Protein AF-A0A3D5G992-F1 (afdb_monomer_lite)

Secondary structure (DSSP, 8-state):
-HHHHHHHSSTTHHHHHHHHHHTHHHHHHHHHHHTTS-B-S-EEEEEETTTTTTHHHHHGGGTBSSEEEEEETT--S----TT-TTSSTTS--

Foldseek 3Di:
DVVVCVQCVPPCSVVVVCVVVVCVVVVVVVVVVQLVAADADAEEQEAEPQACACVSVVPNVSRYDHYDYDYDYPDHHPDDDPDPPPPPPPPDD

Structure (mmCIF, N/CA/C/O backbone):
data_AF-A0A3D5G992-F1
#
_entry.id   AF-A0A3D5G992-F1
#
loop_
_atom_site.group_PDB
_atom_site.id
_atom_site.type_symbol
_atom_site.label_atom_id
_atom_site.label_alt_id
_atom_site.label_comp_id
_atom_site.label_asym_id
_atom_site.label_entity_id
_atom_site.label_seq_id
_atom_site.pdbx_PDB_ins_code
_atom_site.Cartn_x
_atom_site.Cartn_y
_atom_site.Cartn_z
_atom_site.occupancy
_atom_site.B_iso_or_equiv
_atom_site.auth_seq_id
_atom_site.auth_comp_id
_atom_site.auth_asym_id
_atom_site.auth_atom_id
_atom_site.pdbx_PDB_model_num
ATOM 1 N N . MET A 1 1 ? 6.907 0.557 -21.970 1.00 73.00 1 MET A N 1
ATOM 2 C CA . MET A 1 1 ? 8.055 1.385 -21.527 1.00 73.00 1 MET A CA 1
ATOM 3 C C . MET A 1 1 ? 7.961 2.829 -22.014 1.00 73.00 1 MET A C 1
ATOM 5 O O . MET A 1 1 ? 8.046 3.719 -21.184 1.00 73.00 1 MET A O 1
ATOM 9 N N . GLN A 1 2 ? 7.742 3.079 -23.313 1.00 88.19 2 GLN A N 1
ATOM 10 C CA . GLN A 1 2 ? 7.669 4.446 -23.863 1.00 88.19 2 GLN A CA 1
ATOM 11 C C . GLN A 1 2 ? 6.626 5.336 -23.173 1.00 88.19 2 GLN A C 1
ATOM 13 O O . GLN A 1 2 ? 6.915 6.484 -22.862 1.00 88.19 2 GLN A O 1
ATOM 18 N N . GLU A 1 3 ? 5.456 4.781 -22.849 1.00 86.00 3 GLU A N 1
ATOM 19 C CA . GLU A 1 3 ? 4.404 5.525 -22.149 1.00 86.00 3 GLU A CA 1
ATOM 20 C C . GLU A 1 3 ? 4.812 5.967 -20.736 1.00 86.00 3 GLU A C 1
ATOM 22 O O . GLU A 1 3 ? 4.580 7.107 -20.345 1.00 86.00 3 GLU A O 1
ATOM 27 N N . TYR A 1 4 ? 5.510 5.106 -19.991 1.00 83.12 4 TYR A N 1
ATOM 28 C CA . TYR A 1 4 ? 6.056 5.478 -18.686 1.00 83.12 4 TYR A CA 1
ATOM 29 C C . TYR A 1 4 ? 7.071 6.614 -18.828 1.00 83.12 4 TYR A C 1
ATOM 31 O O . TYR A 1 4 ? 6.972 7.610 -18.120 1.00 83.12 4 TYR A O 1
ATOM 39 N N . VAL A 1 5 ? 8.008 6.508 -19.776 1.00 88.81 5 VAL A N 1
ATOM 40 C CA . VAL A 1 5 ? 9.006 7.561 -20.017 1.00 88.81 5 VAL A CA 1
ATOM 41 C C . VAL A 1 5 ? 8.325 8.878 -20.394 1.00 88.81 5 VAL A C 1
ATOM 43 O O . VAL A 1 5 ? 8.603 9.892 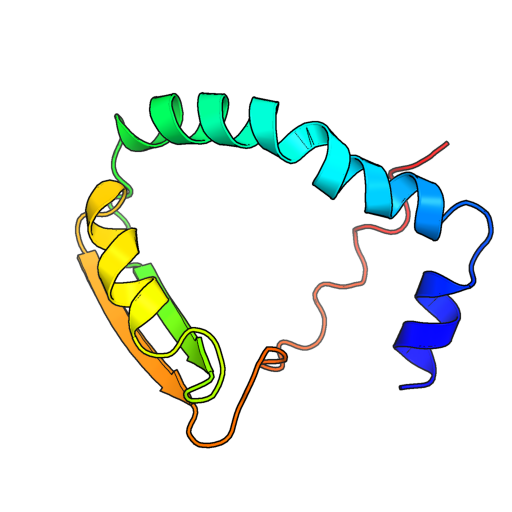-19.767 1.00 88.81 5 VAL A O 1
ATOM 46 N N . ARG A 1 6 ? 7.366 8.864 -21.329 1.00 87.50 6 ARG A N 1
ATOM 47 C CA . ARG A 1 6 ? 6.597 10.052 -21.733 1.00 87.50 6 ARG A CA 1
ATOM 48 C C . ARG A 1 6 ? 5.946 10.747 -20.531 1.00 87.50 6 ARG A C 1
ATOM 50 O O . ARG A 1 6 ? 6.096 11.955 -20.372 1.00 87.50 6 ARG A O 1
ATOM 57 N N . CYS A 1 7 ? 5.270 9.986 -19.671 1.00 85.44 7 CYS A N 1
ATOM 58 C CA . CYS A 1 7 ? 4.571 10.509 -18.495 1.00 85.44 7 CYS A CA 1
ATOM 59 C C . CYS A 1 7 ? 5.509 11.017 -17.390 1.00 85.44 7 CYS A C 1
ATOM 61 O O . CYS A 1 7 ? 5.154 11.949 -16.668 1.00 85.44 7 CYS A O 1
ATOM 63 N N . TYR A 1 8 ? 6.687 10.410 -17.228 1.00 83.94 8 TYR A N 1
ATOM 64 C CA . TYR A 1 8 ? 7.677 10.829 -16.231 1.00 83.94 8 TYR A CA 1
ATOM 65 C C . TYR A 1 8 ? 8.575 11.975 -16.719 1.00 83.94 8 TYR A C 1
ATOM 67 O O . TYR A 1 8 ? 9.085 12.733 -15.898 1.00 83.94 8 TYR A O 1
ATOM 75 N N . SER A 1 9 ? 8.750 12.133 -18.033 1.00 89.50 9 SER A N 1
ATOM 76 C CA . SER A 1 9 ? 9.545 13.208 -18.639 1.00 89.50 9 SER A CA 1
ATOM 77 C C . SER A 1 9 ? 8.771 14.511 -18.862 1.00 89.50 9 SER A C 1
ATOM 79 O O . SER A 1 9 ? 9.375 15.500 -19.275 1.00 89.50 9 SER A O 1
ATOM 81 N N . ALA A 1 10 ? 7.459 14.544 -18.606 1.00 89.56 10 ALA A N 1
ATOM 82 C CA . ALA A 1 10 ? 6.681 15.775 -18.701 1.00 89.56 10 ALA A CA 1
ATOM 83 C C . ALA A 1 10 ? 7.194 16.839 -17.698 1.00 89.56 10 ALA A C 1
ATOM 85 O O . ALA A 1 10 ? 7.619 16.484 -16.591 1.00 89.56 10 ALA A O 1
ATOM 86 N N . PRO A 1 11 ? 7.168 18.141 -18.050 1.00 88.75 11 PRO A N 1
ATOM 87 C CA . PRO A 1 11 ? 7.594 19.212 -17.149 1.00 88.75 11 PRO A CA 1
ATOM 88 C C . PRO A 1 11 ? 6.898 19.115 -15.788 1.00 88.75 11 PRO A C 1
ATOM 90 O O . PRO A 1 11 ? 5.705 18.837 -15.719 1.00 88.75 11 PRO A O 1
ATOM 93 N N . ASN A 1 12 ? 7.656 19.305 -14.707 1.00 84.44 12 ASN A N 1
ATOM 94 C CA . ASN A 1 12 ? 7.210 19.192 -13.309 1.00 84.44 12 ASN A CA 1
ATOM 95 C C . ASN A 1 12 ? 6.655 17.820 -12.870 1.00 84.44 12 ASN A C 1
ATOM 97 O O . ASN A 1 12 ? 6.458 17.618 -11.672 1.00 84.44 12 ASN A O 1
ATOM 101 N N . ALA A 1 13 ? 6.494 16.835 -13.763 1.00 85.75 13 ALA A N 1
ATOM 102 C CA . ALA A 1 13 ? 5.895 15.544 -13.423 1.00 85.75 13 ALA A CA 1
ATOM 103 C C . ALA A 1 13 ? 6.666 14.800 -12.325 1.00 85.75 13 ALA A C 1
ATOM 105 O O . ALA A 1 13 ? 6.058 14.208 -11.436 1.00 85.75 13 ALA A O 1
ATOM 106 N N . MET A 1 14 ? 8.000 14.858 -12.347 1.00 85.56 14 MET A N 1
ATOM 107 C CA . MET A 1 14 ? 8.829 14.252 -11.301 1.00 85.56 14 MET A CA 1
ATOM 108 C C . MET A 1 14 ? 8.692 14.956 -9.951 1.00 85.56 14 MET A C 1
ATOM 110 O O . MET A 1 14 ? 8.540 14.279 -8.939 1.00 85.56 14 MET A O 1
ATOM 114 N N . GLY A 1 15 ? 8.694 16.293 -9.932 1.00 86.88 15 GLY A N 1
ATOM 115 C CA . GLY A 1 15 ? 8.535 17.065 -8.697 1.00 86.88 15 GLY A CA 1
ATOM 116 C C . GLY A 1 15 ? 7.210 16.747 -8.010 1.00 86.88 15 GLY A C 1
ATOM 117 O O . GLY A 1 15 ? 7.194 16.332 -6.856 1.00 86.88 15 GLY A O 1
ATOM 118 N N . CYS A 1 16 ? 6.114 16.805 -8.766 1.00 85.00 16 CYS A N 1
ATOM 119 C CA . CYS A 1 16 ? 4.778 16.502 -8.258 1.00 85.00 16 CYS A CA 1
ATOM 120 C C . CYS A 1 16 ? 4.644 15.053 -7.772 1.00 85.00 16 CYS A C 1
ATOM 122 O O . CYS A 1 16 ? 4.015 14.788 -6.753 1.00 85.00 16 CYS A O 1
ATOM 124 N N . ARG A 1 17 ? 5.258 14.089 -8.468 1.00 83.50 17 ARG A N 1
ATOM 125 C CA . ARG A 1 17 ? 5.244 12.684 -8.030 1.00 83.50 17 ARG A CA 1
ATOM 126 C C . ARG A 1 17 ? 6.096 12.458 -6.780 1.00 83.50 17 ARG A C 1
ATOM 128 O O . ARG A 1 17 ? 5.765 11.576 -5.993 1.00 83.50 17 ARG A O 1
ATOM 135 N N . PHE A 1 18 ? 7.157 13.238 -6.565 1.00 90.06 18 PHE A N 1
ATOM 136 C CA . PHE A 1 18 ? 7.950 13.155 -5.338 1.00 90.06 18 PHE A CA 1
ATOM 137 C C . PHE A 1 18 ? 7.226 13.695 -4.103 1.00 90.06 18 PHE A C 1
ATOM 139 O O . PHE A 1 18 ? 7.546 13.250 -3.001 1.00 90.06 18 PHE A O 1
ATOM 146 N N . GLU A 1 19 ? 6.198 14.533 -4.257 1.00 89.69 19 GLU A N 1
ATOM 147 C CA . GLU A 1 19 ? 5.347 14.950 -3.132 1.00 89.69 19 GLU A CA 1
ATOM 148 C C . GLU A 1 19 ? 4.675 13.760 -2.433 1.00 89.69 19 GLU A C 1
ATOM 150 O O . GLU A 1 19 ? 4.586 13.745 -1.207 1.00 89.69 19 GLU A O 1
ATOM 155 N N . TYR A 1 20 ? 4.323 12.697 -3.169 1.00 87.44 20 TYR A N 1
ATOM 156 C CA . TYR A 1 20 ? 3.832 11.453 -2.562 1.00 87.44 20 TYR A CA 1
ATOM 157 C C . TYR A 1 20 ? 4.819 10.880 -1.533 1.00 87.44 20 TYR A C 1
ATOM 159 O O . TYR A 1 20 ? 4.421 10.463 -0.447 1.00 87.44 20 TYR A O 1
ATOM 167 N N . TYR A 1 21 ? 6.117 10.889 -1.855 1.00 89.94 21 TYR A N 1
ATOM 168 C CA . TYR A 1 21 ? 7.154 10.397 -0.950 1.00 89.94 21 TYR A CA 1
ATOM 169 C C . TYR A 1 21 ? 7.420 11.369 0.204 1.00 89.94 21 TYR A C 1
ATOM 171 O O . TYR A 1 21 ? 7.701 10.933 1.318 1.00 89.94 21 TYR A O 1
ATOM 179 N N . ARG A 1 22 ? 7.300 12.681 -0.033 1.00 92.50 22 ARG A N 1
ATOM 180 C CA . ARG A 1 22 ? 7.445 13.704 1.016 1.00 92.50 22 ARG A CA 1
ATOM 181 C C . ARG A 1 22 ? 6.333 13.604 2.061 1.00 92.50 22 ARG A C 1
ATOM 183 O O . ARG A 1 22 ? 6.606 13.781 3.242 1.00 92.50 22 ARG A O 1
ATOM 190 N N . ALA A 1 23 ? 5.126 13.231 1.641 1.00 94.19 23 ALA A N 1
ATOM 191 C CA . ALA A 1 23 ? 3.964 13.059 2.508 1.00 94.19 23 ALA A CA 1
ATOM 192 C C . ALA A 1 23 ? 3.905 11.698 3.236 1.00 94.19 23 ALA A C 1
ATOM 194 O O . ALA A 1 23 ? 2.896 11.394 3.869 1.00 94.19 23 ALA A O 1
ATOM 195 N N . ILE A 1 24 ? 4.939 10.842 3.166 1.00 92.81 24 ILE A N 1
ATOM 196 C CA . ILE A 1 24 ? 4.894 9.499 3.782 1.00 92.81 24 ILE A CA 1
ATOM 197 C C . ILE A 1 24 ? 4.615 9.569 5.284 1.00 92.81 24 ILE A C 1
ATOM 199 O O . ILE A 1 24 ? 3.779 8.814 5.770 1.00 92.81 24 ILE A O 1
ATOM 203 N N . THR A 1 25 ? 5.281 10.463 6.015 1.00 94.06 25 THR A N 1
ATOM 204 C CA . THR A 1 25 ? 5.087 10.583 7.468 1.00 94.06 25 TH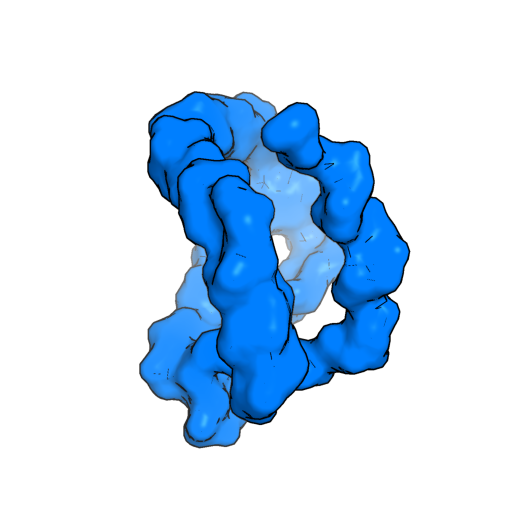R A CA 1
ATOM 205 C C . THR A 1 25 ? 3.656 10.991 7.811 1.00 94.06 25 THR A C 1
ATOM 207 O O . THR A 1 25 ? 3.044 10.391 8.692 1.00 94.06 25 THR A O 1
ATOM 210 N N . ASP A 1 26 ? 3.093 11.943 7.067 1.00 95.38 26 ASP A N 1
ATOM 211 C CA . ASP A 1 26 ? 1.711 12.388 7.262 1.00 95.38 26 ASP A CA 1
ATOM 212 C C . ASP A 1 26 ? 0.723 11.259 6.935 1.00 95.38 26 ASP A C 1
ATOM 214 O O . ASP A 1 26 ? -0.195 10.976 7.704 1.00 95.38 26 ASP A O 1
ATOM 218 N N . ASN A 1 27 ? 0.964 10.529 5.842 1.00 92.94 27 ASN A N 1
ATOM 219 C CA . ASN A 1 27 ? 0.169 9.363 5.460 1.00 92.94 27 ASN A CA 1
ATOM 220 C C . ASN A 1 27 ? 0.241 8.234 6.497 1.00 92.94 27 ASN A C 1
ATOM 222 O O . ASN A 1 27 ? -0.749 7.534 6.696 1.00 92.94 27 ASN A O 1
ATOM 226 N N . LEU A 1 28 ? 1.378 8.040 7.173 1.00 93.62 28 LEU A N 1
ATOM 227 C CA . LEU A 1 28 ? 1.486 7.054 8.250 1.00 93.62 28 LEU A CA 1
ATOM 228 C C . LEU A 1 28 ? 0.562 7.404 9.419 1.00 93.62 28 LEU A C 1
ATOM 230 O O . LEU A 1 28 ? -0.138 6.516 9.904 1.00 93.62 28 LEU A O 1
ATOM 234 N N . ASN A 1 29 ? 0.512 8.675 9.825 1.00 95.25 29 ASN A N 1
ATOM 235 C CA . ASN A 1 29 ? -0.384 9.134 10.890 1.00 95.25 29 ASN A CA 1
ATOM 236 C C . ASN A 1 29 ? -1.854 8.957 10.485 1.00 95.25 29 ASN A C 1
ATOM 238 O O . ASN A 1 29 ? -2.624 8.332 11.212 1.00 95.25 29 ASN A O 1
ATOM 242 N N . HIS A 1 30 ? -2.225 9.395 9.277 1.00 93.88 30 HIS A N 1
ATOM 243 C CA . HIS A 1 30 ? -3.584 9.203 8.763 1.00 93.88 30 HIS A CA 1
ATOM 244 C C . HIS A 1 30 ? -3.972 7.722 8.675 1.00 93.88 30 HIS A C 1
ATOM 246 O O . HIS A 1 30 ? -5.092 7.351 9.017 1.00 93.88 30 HIS A O 1
ATOM 252 N N . ASN A 1 31 ? -3.052 6.848 8.259 1.00 91.88 31 ASN A N 1
ATOM 253 C CA . ASN A 1 31 ? -3.312 5.413 8.196 1.00 91.88 31 ASN A CA 1
ATOM 254 C C . ASN A 1 31 ? -3.515 4.805 9.591 1.00 91.88 31 ASN A C 1
ATOM 256 O O . ASN A 1 31 ? -4.381 3.948 9.749 1.00 91.88 31 ASN A O 1
ATOM 260 N N . GLN A 1 32 ? -2.756 5.240 10.603 1.00 93.88 32 GLN A N 1
ATOM 261 C CA . GLN A 1 32 ? -2.946 4.786 11.986 1.00 93.88 32 GLN A CA 1
ATOM 262 C C . GLN A 1 32 ? -4.340 5.137 12.516 1.00 93.88 32 GLN A C 1
ATOM 264 O O . GLN A 1 32 ? -4.970 4.310 13.175 1.00 93.88 32 GLN A O 1
ATOM 269 N N . GLU A 1 33 ? -4.840 6.330 12.196 1.00 94.88 33 GLU A N 1
ATOM 270 C CA . GLU A 1 33 ? -6.197 6.752 12.547 1.00 94.88 33 GLU A CA 1
ATOM 271 C C . GLU A 1 33 ? -7.255 5.978 11.749 1.00 94.88 33 GLU A C 1
ATOM 273 O O . GLU A 1 33 ? -8.214 5.459 12.324 1.00 94.88 33 GLU A O 1
ATOM 278 N N . ALA A 1 34 ? -7.062 5.828 10.435 1.00 91.94 34 ALA A N 1
ATOM 279 C CA . ALA A 1 34 ? -8.014 5.161 9.550 1.00 91.94 34 ALA A CA 1
ATOM 280 C C . ALA A 1 34 ? -8.217 3.679 9.906 1.00 91.94 34 ALA A C 1
ATOM 282 O O . ALA A 1 34 ? -9.342 3.183 9.861 1.00 91.94 34 ALA A O 1
ATOM 283 N N . ILE A 1 35 ? -7.154 2.980 10.317 1.00 93.88 35 ILE A N 1
ATOM 284 C CA . ILE A 1 35 ? -7.195 1.55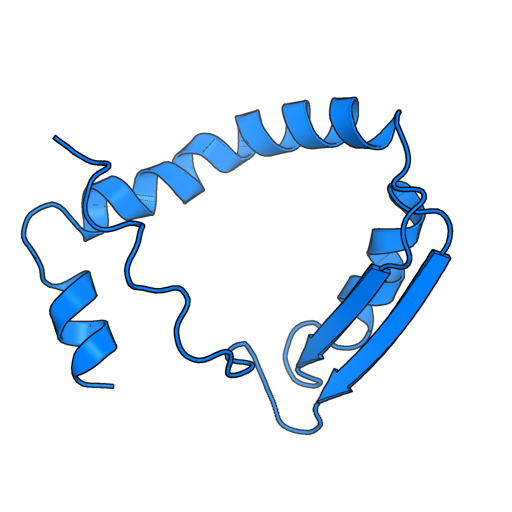3 10.677 1.00 93.88 35 ILE A CA 1
ATOM 285 C C . ILE A 1 35 ? -8.110 1.273 11.884 1.00 93.88 35 ILE A C 1
ATOM 287 O O . ILE A 1 35 ? -8.605 0.153 12.023 1.00 93.88 35 ILE A O 1
ATOM 291 N N . GLN A 1 36 ? -8.413 2.278 12.717 1.00 93.81 36 GLN A N 1
ATOM 292 C CA . GLN A 1 36 ? -9.380 2.134 13.814 1.00 93.81 36 GLN A CA 1
ATOM 293 C C . GLN A 1 36 ? -10.791 1.791 13.312 1.00 93.81 36 GLN A C 1
ATOM 295 O O . GLN A 1 36 ? -11.570 1.161 14.027 1.00 93.81 36 GLN A O 1
ATOM 300 N N . THR A 1 37 ? -11.122 2.169 12.072 1.00 95.62 37 THR A N 1
ATOM 301 C CA . THR A 1 37 ? -12.371 1.784 11.409 1.00 95.62 37 THR A CA 1
ATOM 302 C C . THR A 1 37 ? -12.083 0.739 10.339 1.00 95.62 37 THR A C 1
ATOM 304 O O . THR A 1 37 ? -11.659 1.061 9.230 1.00 95.62 37 THR A O 1
ATOM 307 N N . LYS A 1 38 ? -12.338 -0.533 10.658 1.00 94.75 38 LYS A N 1
ATOM 308 C CA . LYS A 1 38 ? -12.063 -1.633 9.729 1.00 94.75 38 LYS A CA 1
ATOM 309 C C . LYS A 1 38 ? -12.961 -1.611 8.491 1.00 94.75 38 LYS A C 1
ATOM 311 O O . LYS A 1 38 ? -14.157 -1.319 8.556 1.00 94.75 38 LYS A O 1
ATOM 316 N N . LEU A 1 39 ? -12.378 -2.006 7.361 1.00 94.75 39 LEU A N 1
ATOM 317 C CA . LEU A 1 39 ? -13.087 -2.260 6.114 1.00 94.75 39 LEU A CA 1
ATOM 318 C C . LEU A 1 39 ? -13.943 -3.528 6.246 1.00 94.75 39 LEU A C 1
ATOM 320 O O . LEU A 1 39 ? -13.424 -4.616 6.504 1.0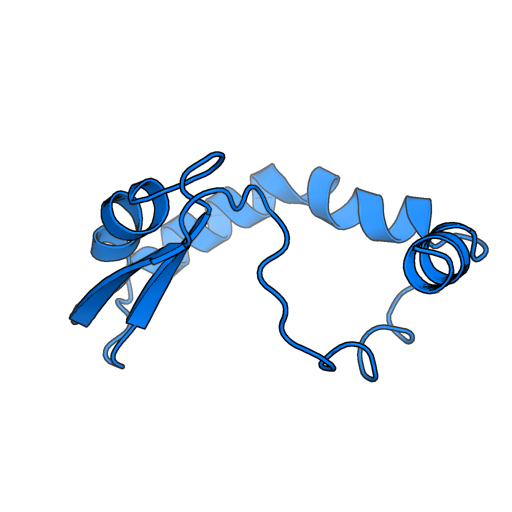0 94.75 39 LEU A O 1
ATOM 324 N N . LYS A 1 40 ? -15.253 -3.373 6.031 1.00 95.69 40 LYS A N 1
ATOM 325 C CA . LYS A 1 40 ? -16.251 -4.460 6.095 1.00 95.69 40 LYS A CA 1
ATOM 326 C C . LYS A 1 40 ? -16.480 -5.172 4.761 1.00 95.69 40 LYS A C 1
ATOM 328 O O . LYS A 1 40 ? -17.115 -6.219 4.716 1.00 95.69 40 LYS A O 1
ATOM 333 N N . MET A 1 41 ? -16.032 -4.573 3.659 1.00 96.81 41 MET A N 1
ATOM 334 C CA . MET A 1 41 ? -16.115 -5.180 2.330 1.00 96.81 41 MET A CA 1
ATOM 335 C C . MET A 1 41 ? -14.997 -6.218 2.145 1.00 96.81 41 MET A C 1
ATOM 337 O O . MET A 1 41 ? -13.917 -6.017 2.699 1.00 96.81 41 MET A O 1
ATOM 341 N N . PRO A 1 42 ? -15.199 -7.274 1.338 1.00 95.25 42 PRO A N 1
ATOM 342 C CA . PRO A 1 42 ? -14.143 -8.239 1.046 1.00 95.25 42 PRO A CA 1
ATOM 343 C C . PRO A 1 42 ? -12.928 -7.580 0.378 1.00 95.25 42 PRO A C 1
ATOM 345 O O . PRO A 1 42 ? -13.066 -6.914 -0.651 1.00 95.25 42 PRO A O 1
ATOM 348 N N . VAL A 1 43 ? -11.731 -7.816 0.917 1.00 95.50 43 VAL A N 1
ATOM 349 C CA . VAL A 1 43 ? -10.460 -7.262 0.428 1.00 95.50 43 VAL A CA 1
ATOM 350 C C . VAL A 1 43 ? -9.583 -8.372 -0.153 1.00 95.50 43 VAL A C 1
ATOM 352 O O . VAL A 1 43 ? -9.388 -9.416 0.465 1.00 95.50 43 VAL A O 1
ATOM 355 N N . LEU A 1 44 ? -9.019 -8.148 -1.343 1.00 94.19 44 LEU A N 1
ATOM 356 C CA . LEU A 1 44 ? -7.980 -9.005 -1.921 1.00 94.19 44 LEU A CA 1
ATOM 357 C C . LEU A 1 44 ? -6.613 -8.343 -1.728 1.00 94.19 44 LEU A C 1
ATOM 359 O O . LEU A 1 44 ? -6.325 -7.313 -2.334 1.00 94.19 44 LEU A O 1
ATOM 363 N N . ALA A 1 45 ? -5.770 -8.948 -0.900 1.00 92.38 45 ALA A N 1
ATOM 364 C CA . ALA A 1 45 ? -4.378 -8.569 -0.747 1.00 92.38 45 ALA A CA 1
ATOM 365 C C . ALA A 1 45 ? -3.530 -9.334 -1.772 1.00 92.38 45 ALA A C 1
ATOM 367 O O . ALA A 1 45 ? -3.348 -10.548 -1.658 1.00 92.38 45 ALA A O 1
ATOM 368 N N . PHE A 1 46 ? -3.034 -8.612 -2.778 1.00 90.25 46 PHE A N 1
ATOM 369 C CA . PHE A 1 46 ? -2.295 -9.180 -3.902 1.00 90.25 46 PHE A CA 1
ATOM 370 C C . PHE A 1 46 ? -0.833 -8.721 -3.911 1.00 90.25 46 PHE A C 1
ATOM 372 O O . PHE A 1 46 ? -0.559 -7.535 -3.720 1.00 90.25 46 PHE A O 1
ATOM 379 N N . GLY A 1 47 ? 0.101 -9.640 -4.155 1.00 87.06 47 GLY A N 1
ATOM 380 C CA . GLY A 1 47 ? 1.533 -9.338 -4.245 1.00 87.06 47 GLY A CA 1
ATOM 381 C C . GLY A 1 47 ? 2.231 -10.068 -5.391 1.00 87.06 47 GLY A C 1
ATOM 382 O O . GLY A 1 47 ? 1.778 -11.108 -5.852 1.00 87.06 47 GLY A O 1
ATOM 383 N N . GLY A 1 48 ? 3.348 -9.527 -5.873 1.00 87.69 48 GLY A N 1
ATOM 384 C CA . GLY A 1 48 ? 4.264 -10.288 -6.725 1.00 87.69 48 GLY A CA 1
ATOM 385 C C . GLY A 1 48 ? 5.178 -11.149 -5.855 1.00 87.69 48 GLY A C 1
ATOM 386 O O . GLY A 1 48 ? 5.751 -10.616 -4.901 1.00 87.69 48 GLY A O 1
ATOM 387 N N . GLU A 1 49 ? 5.329 -12.440 -6.167 1.00 86.38 49 GLU A N 1
ATOM 388 C CA . GLU A 1 49 ? 6.145 -13.401 -5.396 1.00 86.38 49 GLU A CA 1
ATOM 389 C C . GLU A 1 49 ? 7.564 -12.874 -5.115 1.00 86.38 49 GLU A C 1
ATOM 391 O O . GLU A 1 49 ? 8.085 -13.010 -4.012 1.00 86.38 49 GLU A O 1
ATOM 396 N N . THR A 1 50 ? 8.176 -12.198 -6.092 1.00 84.81 50 THR A N 1
ATOM 397 C CA . THR A 1 50 ? 9.564 -11.701 -5.995 1.00 84.81 50 THR A CA 1
ATOM 398 C C . THR A 1 50 ? 9.689 -10.312 -5.367 1.00 84.81 50 THR A C 1
ATOM 400 O O . THR A 1 50 ? 10.787 -9.765 -5.292 1.00 84.81 50 THR A O 1
ATOM 403 N N . ALA A 1 51 ? 8.581 -9.724 -4.914 1.00 83.94 51 ALA A N 1
ATOM 404 C CA . ALA A 1 51 ? 8.580 -8.460 -4.189 1.00 83.94 51 ALA A CA 1
ATOM 405 C C . ALA A 1 51 ? 7.925 -8.598 -2.819 1.00 83.94 51 ALA A C 1
ATOM 407 O O . ALA A 1 51 ? 8.589 -8.816 -1.812 1.00 83.94 51 ALA A O 1
ATOM 408 N N . THR A 1 52 ? 6.612 -8.398 -2.769 1.00 82.50 52 THR A N 1
ATOM 409 C CA . THR A 1 52 ? 5.859 -8.333 -1.525 1.00 82.50 52 THR A CA 1
ATOM 410 C C . THR A 1 52 ? 5.269 -9.682 -1.158 1.00 82.50 52 THR A C 1
ATOM 412 O O . THR A 1 52 ? 5.035 -9.895 0.030 1.00 82.50 52 THR A O 1
ATOM 415 N N . GLY A 1 53 ? 5.049 -10.571 -2.136 1.00 86.81 53 GLY A N 1
ATOM 416 C CA . GLY A 1 53 ? 4.394 -11.870 -1.978 1.00 86.81 53 GLY A CA 1
ATOM 417 C C . GLY A 1 53 ? 3.155 -11.792 -1.082 1.00 86.81 53 GLY A C 1
ATOM 418 O O . GLY A 1 53 ? 2.414 -10.801 -1.077 1.00 86.81 53 GLY A O 1
ATOM 419 N N . MET A 1 54 ? 3.007 -12.778 -0.201 1.00 89.94 54 MET A N 1
ATOM 420 C CA . MET A 1 54 ? 2.000 -12.784 0.872 1.00 89.94 54 MET A CA 1
ATOM 421 C C . MET A 1 54 ? 2.196 -11.704 1.957 1.00 89.94 54 MET A C 1
ATOM 423 O O . MET A 1 54 ? 1.379 -11.568 2.868 1.00 89.94 54 MET A O 1
ATOM 427 N N . GLY A 1 55 ? 3.235 -10.872 1.879 1.00 89.50 55 GLY A N 1
ATOM 428 C CA . GLY A 1 55 ? 3.474 -9.770 2.810 1.00 89.50 55 GLY A CA 1
ATOM 429 C C . GLY A 1 55 ? 2.366 -8.713 2.823 1.00 89.50 55 GLY A C 1
ATOM 430 O O . GLY A 1 55 ? 2.203 -8.035 3.840 1.00 89.50 55 GLY A O 1
ATOM 431 N N . MET A 1 56 ? 1.592 -8.573 1.740 1.00 87.56 56 MET A N 1
ATOM 432 C CA . MET A 1 56 ? 0.385 -7.733 1.733 1.00 87.56 56 MET A CA 1
ATOM 433 C C . MET A 1 56 ? -0.750 -8.383 2.524 1.00 87.56 56 MET A C 1
ATOM 435 O O . MET A 1 56 ? -1.364 -7.732 3.370 1.00 87.56 56 MET A O 1
ATOM 439 N N . PHE A 1 57 ? -0.970 -9.684 2.323 1.00 92.12 57 PHE A N 1
ATOM 440 C CA . PHE A 1 57 ? -1.955 -10.459 3.075 1.00 92.12 57 PHE A CA 1
ATOM 441 C C . PHE A 1 57 ? -1.674 -10.450 4.578 1.00 92.12 57 PHE A C 1
ATOM 443 O O . PHE A 1 57 ? -2.600 -10.323 5.364 1.00 92.12 57 PHE A O 1
ATOM 450 N N . ASN A 1 58 ? -0.407 -10.481 4.989 1.00 93.31 58 ASN A N 1
ATOM 451 C CA . ASN A 1 58 ? -0.052 -10.465 6.409 1.00 93.31 58 ASN A CA 1
ATOM 452 C C . ASN A 1 58 ? -0.315 -9.113 7.098 1.00 93.31 58 ASN A C 1
ATOM 454 O O . ASN A 1 58 ? -0.463 -9.067 8.316 1.00 93.31 58 ASN A O 1
ATOM 458 N N . ARG A 1 59 ? -0.356 -8.004 6.345 1.00 90.38 59 ARG A N 1
ATOM 459 C CA . ARG A 1 59 ? -0.538 -6.646 6.896 1.00 90.38 59 ARG A CA 1
ATOM 460 C C . ARG A 1 59 ? -1.998 -6.201 6.910 1.00 90.38 59 ARG A C 1
ATOM 462 O O . ARG A 1 59 ? -2.415 -5.488 7.818 1.00 90.38 59 ARG A O 1
ATOM 469 N N . MET A 1 60 ? -2.777 -6.632 5.922 1.00 92.75 60 MET A N 1
ATOM 470 C CA . MET A 1 60 ? -4.154 -6.175 5.723 1.00 92.75 60 MET A CA 1
ATOM 471 C C . MET A 1 60 ? -5.153 -6.517 6.854 1.00 92.75 60 MET A C 1
ATOM 473 O O . MET A 1 60 ? -6.064 -5.716 7.068 1.00 92.75 60 MET A O 1
ATOM 477 N N . PRO A 1 61 ? -4.992 -7.608 7.640 1.00 93.44 61 PRO A N 1
ATOM 478 C CA . PRO A 1 61 ? -5.867 -7.911 8.778 1.00 93.44 61 PRO A CA 1
ATOM 479 C C . PRO A 1 61 ? -5.900 -6.829 9.867 1.00 93.44 61 PRO A C 1
ATOM 481 O O . PRO A 1 61 ? -6.828 -6.799 10.681 1.00 93.44 61 PRO A O 1
ATOM 484 N N . ALA A 1 62 ? -4.915 -5.921 9.887 1.00 92.06 62 ALA A N 1
ATOM 485 C CA . ALA A 1 62 ? -4.940 -4.760 10.769 1.00 92.06 62 ALA A CA 1
ATOM 486 C C . ALA A 1 62 ? -6.151 -3.853 10.478 1.00 92.06 62 ALA A C 1
ATOM 488 O O . ALA A 1 62 ? -6.814 -3.420 11.415 1.00 92.06 62 ALA A O 1
ATOM 489 N N . GLY A 1 63 ? -6.477 -3.623 9.199 1.00 93.38 63 GLY A N 1
ATOM 490 C CA . GLY A 1 63 ? -7.493 -2.657 8.760 1.00 93.38 63 GLY A CA 1
ATOM 491 C C . GLY A 1 63 ? -8.730 -3.247 8.076 1.00 93.38 63 GLY A C 1
ATOM 492 O O . GLY A 1 63 ? -9.584 -2.483 7.638 1.00 93.38 63 GLY A O 1
ATOM 493 N N . ALA A 1 64 ? -8.857 -4.570 7.954 1.00 95.31 64 ALA A N 1
ATOM 494 C CA . ALA A 1 64 ? -9.982 -5.218 7.273 1.00 95.31 64 ALA A CA 1
ATOM 495 C C . ALA A 1 64 ? -10.438 -6.496 7.993 1.00 95.31 64 ALA A C 1
ATOM 497 O O . ALA A 1 64 ? -9.649 -7.143 8.684 1.00 95.31 64 ALA A O 1
ATOM 498 N N . GLU A 1 65 ? -11.720 -6.839 7.847 1.00 95.19 65 GLU A N 1
ATOM 499 C CA . GLU A 1 65 ? -12.331 -8.018 8.483 1.00 95.19 65 GLU A CA 1
ATOM 500 C C . GLU A 1 65 ? -12.276 -9.270 7.593 1.00 95.19 65 GLU A C 1
ATOM 502 O O . GLU A 1 65 ? -11.968 -10.354 8.082 1.00 95.19 65 GLU A O 1
ATOM 507 N N . ASP A 1 66 ? -12.526 -9.117 6.290 1.00 95.38 66 ASP A N 1
ATOM 508 C CA . ASP A 1 66 ? -12.500 -10.199 5.298 1.00 95.38 66 ASP A CA 1
ATOM 509 C C . ASP A 1 66 ? -11.359 -9.958 4.304 1.00 95.38 66 ASP A C 1
ATOM 511 O O . ASP A 1 66 ? -11.451 -9.100 3.420 1.00 95.38 66 ASP A O 1
ATOM 515 N N . VAL A 1 67 ? -10.257 -10.694 4.479 1.00 95.56 67 VAL A N 1
ATOM 516 C CA . VAL A 1 67 ? -9.054 -10.583 3.649 1.00 95.56 67 VAL A CA 1
ATOM 517 C C . VAL A 1 67 ? -8.762 -11.919 2.980 1.00 95.56 67 VAL A C 1
ATOM 519 O O . VAL A 1 67 ? -8.593 -12.944 3.637 1.00 95.56 67 VAL A O 1
ATOM 522 N N . ARG A 1 68 ? -8.599 -11.884 1.658 1.00 95.56 68 ARG A N 1
ATOM 523 C CA . ARG A 1 68 ? -8.088 -12.993 0.846 1.00 95.56 68 ARG A CA 1
ATOM 524 C 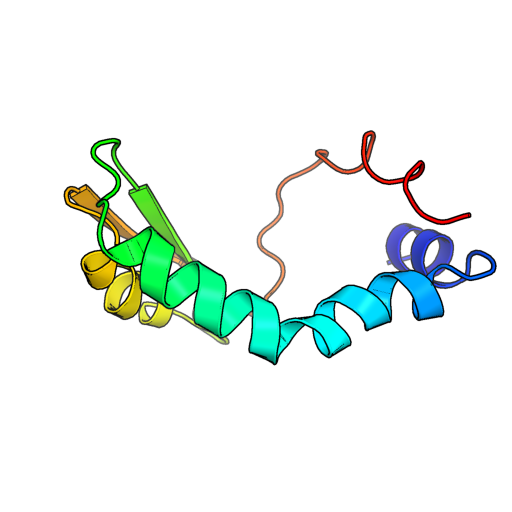C . ARG A 1 68 ? -6.693 -12.654 0.342 1.00 95.56 68 ARG A C 1
ATOM 526 O O . ARG A 1 68 ? -6.426 -11.504 0.008 1.00 95.56 68 ARG A O 1
ATOM 533 N N . GLY A 1 69 ? -5.810 -13.644 0.294 1.00 91.50 69 GLY A N 1
ATOM 534 C CA . GLY A 1 69 ? -4.438 -13.490 -0.187 1.00 91.50 69 GLY A CA 1
ATOM 535 C C . GLY A 1 69 ? -4.238 -14.183 -1.525 1.00 91.50 69 GLY A C 1
ATOM 536 O O . GLY A 1 69 ? -4.745 -15.284 -1.728 1.00 91.50 69 GLY A O 1
ATOM 537 N N . SER A 1 70 ? -3.497 -13.551 -2.426 1.00 89.75 70 SER A N 1
ATOM 538 C CA . SER A 1 70 ? -2.993 -14.196 -3.636 1.00 89.75 70 SER A CA 1
ATOM 539 C C . SER A 1 70 ? -1.681 -13.550 -4.042 1.00 89.75 70 SER A C 1
ATOM 541 O O . SER A 1 70 ? -1.466 -12.359 -3.825 1.00 89.75 70 SER A O 1
ATOM 543 N N . GLU A 1 71 ? -0.821 -14.320 -4.688 1.00 88.75 71 GLU A N 1
ATOM 544 C CA . GLU A 1 71 ? 0.405 -13.800 -5.271 1.00 88.75 71 GLU A CA 1
ATOM 545 C C . GLU A 1 71 ? 0.601 -14.307 -6.695 1.00 88.75 71 GLU A C 1
ATOM 547 O O . GLU A 1 71 ? 0.084 -15.360 -7.069 1.00 88.75 71 GLU A 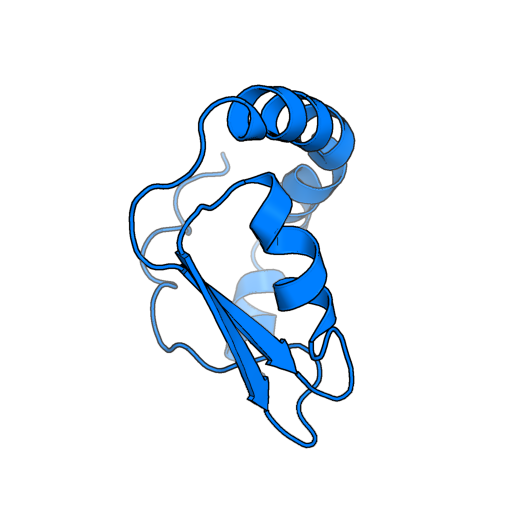O 1
ATOM 552 N N . ALA A 1 72 ? 1.300 -13.516 -7.507 1.00 85.38 72 ALA A N 1
ATOM 553 C CA . ALA A 1 72 ? 1.656 -13.892 -8.867 1.00 85.38 72 ALA A CA 1
ATOM 554 C C . ALA A 1 72 ? 3.101 -14.409 -8.910 1.00 85.38 72 ALA A C 1
ATOM 556 O O . ALA A 1 72 ? 4.010 -13.659 -8.523 1.00 85.38 72 ALA A O 1
ATOM 557 N N . PRO A 1 73 ? 3.334 -15.639 -9.405 1.00 82.81 73 PRO A N 1
ATOM 558 C CA . PRO A 1 73 ? 4.668 -16.216 -9.445 1.00 82.81 73 PRO A CA 1
ATOM 559 C C . PRO A 1 73 ? 5.559 -15.476 -10.440 1.00 82.81 73 PRO A C 1
ATOM 561 O O . PRO A 1 73 ? 5.102 -15.105 -11.520 1.00 82.81 73 PRO A O 1
ATOM 564 N N . LEU A 1 74 ? 6.830 -15.273 -10.094 1.00 80.31 74 LEU A N 1
ATOM 565 C CA . LEU A 1 74 ? 7.823 -14.551 -10.913 1.00 80.31 74 LEU A CA 1
ATOM 566 C C . LEU A 1 74 ? 7.506 -13.066 -11.206 1.00 80.31 74 LEU A C 1
ATOM 568 O O . LEU A 1 74 ? 8.198 -12.437 -12.007 1.00 80.31 74 LEU A O 1
ATOM 572 N N . PHE A 1 75 ? 6.502 -12.471 -10.553 1.00 76.81 75 PHE A N 1
ATOM 573 C CA . PHE A 1 75 ? 6.219 -11.035 -10.657 1.00 76.81 75 PHE A CA 1
ATOM 574 C C . PHE A 1 75 ? 6.849 -10.264 -9.499 1.00 76.81 75 PHE A C 1
ATOM 576 O O . PHE A 1 75 ? 6.888 -10.747 -8.367 1.00 76.81 75 PHE A O 1
ATOM 583 N N . THR A 1 76 ? 7.342 -9.055 -9.782 1.00 68.38 76 THR A N 1
ATOM 584 C CA . THR A 1 76 ? 7.957 -8.160 -8.788 1.00 68.38 76 THR A CA 1
ATOM 585 C C . THR A 1 76 ? 6.965 -7.053 -8.400 1.00 68.38 76 THR A C 1
ATOM 587 O O . THR A 1 76 ? 6.228 -7.229 -7.442 1.00 68.38 76 THR A O 1
ATOM 590 N N . PHE A 1 77 ? 6.826 -5.949 -9.145 1.00 61.81 77 PHE A N 1
ATOM 591 C CA . PHE A 1 77 ? 5.964 -4.823 -8.711 1.00 61.81 77 PHE A CA 1
ATOM 592 C C . PHE A 1 77 ? 4.845 -4.421 -9.677 1.00 61.81 77 PHE A C 1
ATOM 594 O O . PHE A 1 77 ? 3.892 -3.765 -9.262 1.00 61.81 77 PHE A O 1
ATOM 601 N N . VAL A 1 78 ? 4.931 -4.797 -10.954 1.00 60.25 78 VAL A N 1
ATOM 602 C CA . VAL A 1 78 ? 3.936 -4.394 -11.957 1.00 60.25 78 VAL A CA 1
ATOM 603 C C . VAL A 1 78 ? 2.958 -5.536 -12.174 1.00 60.25 78 VAL A C 1
ATOM 605 O O . VAL A 1 78 ? 3.196 -6.436 -12.975 1.00 60.25 78 VAL A O 1
ATOM 608 N N . VAL A 1 79 ? 1.857 -5.489 -11.433 1.00 57.94 79 VAL A N 1
ATOM 609 C CA . VAL A 1 79 ? 0.673 -6.305 -11.694 1.00 57.94 79 VAL A CA 1
ATOM 610 C C . VAL A 1 79 ? -0.216 -5.461 -12.594 1.00 57.94 79 VAL A C 1
ATOM 612 O O . VAL A 1 79 ? -0.689 -4.398 -12.199 1.00 57.94 79 VAL A O 1
ATOM 615 N N . THR A 1 80 ? -0.350 -5.862 -13.850 1.00 44.62 80 THR A N 1
ATOM 616 C CA . THR A 1 80 ? -1.036 -5.071 -14.872 1.00 44.62 80 THR A CA 1
ATOM 617 C C . THR A 1 80 ? -2.517 -4.883 -14.534 1.00 44.62 80 THR A C 1
ATOM 619 O O . THR A 1 80 ? -3.275 -5.849 -14.526 1.00 44.62 80 THR A O 1
ATOM 622 N N . VAL A 1 81 ? -2.933 -3.631 -14.330 1.00 41.94 81 VAL A N 1
ATOM 623 C CA . VAL A 1 81 ? -4.318 -3.167 -14.496 1.00 41.94 81 VAL A CA 1
ATOM 624 C C . VAL A 1 81 ? -4.303 -2.026 -15.520 1.00 41.94 81 VAL A C 1
ATOM 626 O O . VAL A 1 81 ? -3.926 -0.899 -15.211 1.00 41.94 81 VAL A O 1
ATOM 629 N N . GLU A 1 82 ? -4.644 -2.309 -16.775 1.00 42.06 82 GLU A N 1
ATOM 630 C CA . GLU A 1 82 ? -4.910 -1.258 -17.771 1.00 42.06 82 GLU A CA 1
ATOM 631 C C . GLU A 1 82 ? -6.415 -0.912 -17.788 1.00 42.06 82 GLU A C 1
ATOM 633 O O . GLU A 1 82 ? -7.226 -1.833 -17.680 1.00 42.06 82 GLU A O 1
ATOM 638 N N . PRO A 1 83 ? -6.840 0.354 -18.005 1.00 42.69 83 PRO A N 1
ATOM 639 C CA . PRO A 1 83 ? -6.153 1.627 -17.794 1.00 42.69 83 PRO A CA 1
ATOM 640 C C . PRO A 1 83 ? -6.950 2.545 -16.831 1.00 42.69 83 PRO A C 1
ATOM 642 O O . PRO A 1 83 ? -7.949 3.152 -17.209 1.00 42.69 83 PRO A O 1
ATOM 645 N N . PHE A 1 84 ? -6.468 2.734 -15.597 1.00 36.84 84 PHE A N 1
ATOM 646 C CA . PHE A 1 84 ? -6.938 3.801 -14.682 1.00 36.84 84 PHE A CA 1
ATOM 647 C C . PHE A 1 84 ? -6.145 5.120 -14.857 1.00 36.84 84 PHE A C 1
ATOM 649 O O . PHE A 1 84 ? -6.247 6.048 -14.061 1.00 36.84 84 PHE A O 1
ATOM 656 N N . LEU A 1 85 ? -5.323 5.239 -15.905 1.00 41.19 85 LEU A N 1
ATOM 657 C CA . LEU A 1 85 ? -4.407 6.376 -16.081 1.00 41.19 85 LEU A CA 1
ATOM 658 C C . LEU A 1 85 ? -5.047 7.640 -16.684 1.00 41.19 85 LEU A C 1
ATOM 660 O O . LEU A 1 85 ? -4.373 8.656 -16.794 1.00 41.19 85 LEU A O 1
ATOM 664 N N . ALA A 1 86 ? -6.340 7.639 -17.018 1.00 38.22 86 ALA A N 1
ATOM 665 C CA . ALA A 1 86 ? -6.976 8.795 -17.661 1.00 38.22 86 ALA A CA 1
ATOM 666 C C . ALA A 1 86 ? -7.379 9.943 -16.706 1.00 38.22 86 ALA A C 1
ATOM 668 O O . ALA A 1 86 ? -7.831 10.983 -17.182 1.00 38.22 86 ALA A O 1
ATOM 669 N N . HIS A 1 87 ? -7.270 9.788 -15.377 1.00 37.44 87 HIS A N 1
ATOM 670 C CA . HIS A 1 87 ? -7.872 10.752 -14.435 1.00 37.44 87 HIS A CA 1
ATOM 671 C C . HIS A 1 87 ? -6.894 11.592 -13.596 1.00 37.44 87 HIS A C 1
ATOM 673 O O . HIS A 1 87 ? -7.324 12.545 -12.951 1.00 37.44 87 HIS A O 1
ATOM 679 N N . THR A 1 88 ? -5.591 11.296 -13.601 1.00 42.00 88 THR A N 1
ATOM 680 C CA . THR A 1 88 ? -4.625 11.943 -12.687 1.00 42.00 88 THR A CA 1
ATOM 681 C C . THR A 1 88 ? -3.717 12.993 -13.329 1.00 42.00 88 THR A C 1
ATOM 683 O O . THR A 1 88 ? -2.927 13.615 -12.625 1.00 42.00 88 THR A O 1
ATOM 686 N N . GLU A 1 89 ? -3.862 13.295 -14.622 1.00 42.91 89 GLU A N 1
ATOM 687 C CA . GLU A 1 89 ? -3.052 14.329 -15.298 1.00 42.91 89 GLU A CA 1
ATOM 688 C C . GLU A 1 89 ? -3.393 15.781 -14.882 1.00 42.91 89 GLU A C 1
ATOM 690 O O . GLU A 1 89 ? -2.764 16.717 -15.364 1.00 42.91 89 GLU A O 1
ATOM 695 N N . ARG A 1 90 ? -4.366 16.009 -13.982 1.00 42.59 90 ARG A N 1
ATOM 696 C CA . ARG A 1 90 ? -4.920 17.349 -13.692 1.00 42.59 90 ARG A CA 1
ATOM 697 C C . ARG A 1 90 ? -4.664 17.921 -12.289 1.00 42.59 90 ARG A C 1
ATOM 699 O O . ARG A 1 90 ? -5.398 18.814 -11.878 1.00 42.59 90 ARG A O 1
ATOM 706 N N . GLN A 1 91 ? -3.679 17.429 -11.535 1.00 49.97 91 GLN A N 1
ATOM 707 C CA . GLN A 1 91 ? -3.548 17.789 -10.107 1.00 49.97 91 GLN A CA 1
ATOM 708 C C . GLN A 1 91 ? -2.232 18.436 -9.661 1.00 49.97 91 GLN A C 1
ATOM 710 O O . GLN A 1 91 ? -2.014 18.559 -8.460 1.00 49.97 91 GLN A O 1
ATOM 715 N N . CYS A 1 92 ? -1.386 18.922 -10.567 1.00 48.09 92 CYS A N 1
ATOM 716 C CA . CYS A 1 92 ? -0.247 19.744 -10.155 1.00 48.09 92 CYS A CA 1
ATOM 717 C C . CYS A 1 92 ? -0.224 21.059 -10.949 1.00 48.09 92 CYS A C 1
ATOM 719 O O . CYS A 1 92 ? -0.374 20.982 -12.171 1.00 48.09 92 CYS A O 1
ATOM 721 N N . PRO A 1 93 ? -0.128 22.228 -10.286 1.00 52.12 93 PRO A N 1
ATOM 722 C CA . PRO A 1 93 ? -0.065 23.528 -10.952 1.00 52.12 93 PRO A CA 1
ATOM 723 C C . PRO A 1 93 ? 1.190 23.711 -11.818 1.00 52.12 93 PRO A C 1
ATOM 725 O O . PRO A 1 93 ? 2.234 23.076 -11.530 1.00 52.12 93 PRO A O 1
#

pLDDT: mean 81.71, std 17.85, range [36.84, 96.81]

Sequence (93 aa):
MQEYVRCYSAPNAMGCRFEYYRAITDNLNHNQEAIQTKLKMPVLAFGGETATGMGMFNRMPAGAEDVRGSEAPLFTFVVTVEPFLAHTERQCP

Radius of gyration: 16.24 Å; chains: 1; bounding box: 26×40×38 Å